Protein AF-A0A2U1QWY9-F1 (afdb_monomer_lite)

Structure (mmCIF, N/CA/C/O backbone):
data_AF-A0A2U1QWY9-F1
#
_entry.id   AF-A0A2U1QWY9-F1
#
loop_
_atom_site.group_PDB
_atom_site.id
_atom_site.type_symbol
_atom_site.label_atom_id
_atom_site.label_alt_id
_atom_site.label_comp_id
_atom_site.label_asym_id
_atom_site.label_entity_id
_atom_site.label_seq_id
_atom_site.pdbx_PDB_ins_code
_atom_site.Cartn_x
_atom_site.Cartn_y
_atom_site.Cartn_z
_atom_site.occupancy
_atom_site.B_iso_or_equiv
_atom_site.auth_seq_id
_atom_site.auth_comp_id
_atom_site.auth_asym_id
_atom_site.auth_atom_id
_atom_site.pdbx_PDB_model_num
ATOM 1 N N . MET A 1 1 ? -6.089 6.449 23.077 1.00 48.19 1 MET A N 1
ATOM 2 C CA . MET A 1 1 ? -4.787 6.289 22.400 1.00 48.19 1 MET A CA 1
ATOM 3 C C . MET A 1 1 ? -4.981 5.197 21.373 1.00 48.19 1 MET A C 1
ATOM 5 O O . MET A 1 1 ? -5.362 4.101 21.775 1.00 48.19 1 MET A O 1
ATOM 9 N N . SER A 1 2 ? -4.809 5.517 20.089 1.00 56.38 2 SER A N 1
ATOM 10 C CA . SER A 1 2 ? -4.763 4.513 19.023 1.00 56.38 2 SER A CA 1
ATOM 11 C C . SER A 1 2 ? -3.759 3.417 19.401 1.00 56.38 2 SER A C 1
ATOM 13 O O . SER A 1 2 ? -2.686 3.720 19.925 1.00 56.38 2 SER A O 1
ATOM 15 N N . LYS A 1 3 ? -4.112 2.145 19.176 1.00 65.69 3 LYS A N 1
ATOM 16 C CA . LYS A 1 3 ? -3.165 1.025 19.323 1.00 65.69 3 LYS A CA 1
ATOM 17 C C . LYS A 1 3 ? -2.131 0.982 18.200 1.00 65.69 3 LYS A C 1
ATOM 19 O O . LYS A 1 3 ? -1.123 0.298 18.341 1.00 65.69 3 LYS A O 1
ATOM 24 N N . HIS A 1 4 ? -2.391 1.703 17.115 1.00 73.56 4 HIS A N 1
ATOM 25 C CA . HIS A 1 4 ? -1.519 1.798 15.9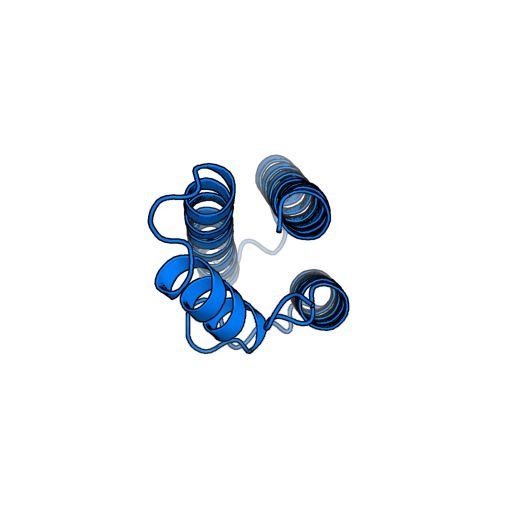59 1.00 73.56 4 HIS A CA 1
ATOM 26 C C . HIS A 1 4 ? -0.733 3.099 15.985 1.00 73.56 4 HIS A C 1
ATOM 28 O O . HIS A 1 4 ? -1.285 4.173 16.245 1.00 73.56 4 HIS A O 1
ATOM 34 N N . ASP A 1 5 ? 0.547 2.986 15.657 1.00 82.94 5 ASP A N 1
ATOM 35 C CA . ASP A 1 5 ? 1.402 4.126 15.386 1.00 82.94 5 ASP A CA 1
ATOM 36 C C . ASP A 1 5 ? 1.271 4.506 13.903 1.00 82.94 5 ASP A C 1
ATOM 38 O O . ASP A 1 5 ? 1.946 3.965 13.021 1.00 82.94 5 ASP A O 1
ATOM 42 N N . PHE A 1 6 ? 0.357 5.438 13.629 1.00 87.12 6 PHE A N 1
ATOM 43 C CA . PHE A 1 6 ? 0.137 5.964 12.283 1.00 87.12 6 PHE A CA 1
ATOM 44 C C . PHE A 1 6 ? 1.363 6.710 11.737 1.00 87.12 6 PHE A C 1
ATOM 46 O O . PHE A 1 6 ? 1.540 6.755 10.517 1.00 87.12 6 PHE A O 1
ATOM 53 N N . GLU A 1 7 ? 2.249 7.234 12.593 1.00 86.56 7 GLU A N 1
ATOM 54 C CA . GLU A 1 7 ? 3.527 7.811 12.156 1.00 86.56 7 GLU A CA 1
ATOM 55 C C . GLU A 1 7 ? 4.516 6.742 11.698 1.00 86.56 7 GLU A C 1
ATOM 57 O O . GLU A 1 7 ? 5.162 6.891 10.653 1.00 86.56 7 GLU A O 1
ATOM 62 N N . SER A 1 8 ? 4.567 5.609 12.397 1.00 88.50 8 SER A N 1
ATOM 63 C CA . SER A 1 8 ? 5.307 4.441 11.918 1.00 88.50 8 SER A CA 1
ATOM 64 C C . SER A 1 8 ? 4.762 3.948 10.574 1.00 88.50 8 SER A C 1
ATOM 66 O O . SER A 1 8 ? 5.541 3.731 9.646 1.00 88.50 8 SER A O 1
ATOM 68 N N . ALA A 1 9 ? 3.437 3.854 10.408 1.00 90.06 9 ALA A N 1
ATOM 69 C CA . ALA A 1 9 ? 2.827 3.445 9.139 1.00 90.06 9 ALA A CA 1
ATOM 70 C C . ALA A 1 9 ? 3.170 4.407 7.981 1.00 90.06 9 ALA A C 1
ATOM 72 O O . ALA A 1 9 ? 3.518 3.958 6.886 1.00 90.06 9 ALA A O 1
ATOM 73 N N . LYS A 1 10 ? 3.143 5.726 8.225 1.00 92.25 10 LYS A N 1
ATOM 74 C CA . LYS A 1 10 ? 3.577 6.752 7.257 1.00 92.25 10 LYS A CA 1
ATOM 75 C C . LYS A 1 10 ? 5.062 6.603 6.896 1.00 92.25 10 LYS A C 1
ATOM 77 O O . LYS A 1 10 ? 5.415 6.653 5.720 1.00 92.25 10 LYS A O 1
ATOM 82 N N . THR A 1 11 ? 5.920 6.334 7.877 1.00 92.31 11 THR A N 1
ATOM 83 C CA . THR A 1 11 ? 7.364 6.123 7.664 1.00 92.31 11 THR A CA 1
ATOM 84 C C . THR A 1 11 ? 7.652 4.853 6.854 1.00 92.31 11 THR A C 1
ATOM 86 O O . THR A 1 11 ? 8.511 4.852 5.965 1.00 92.31 11 THR A O 1
ATOM 89 N N . MET A 1 12 ? 6.914 3.771 7.117 1.00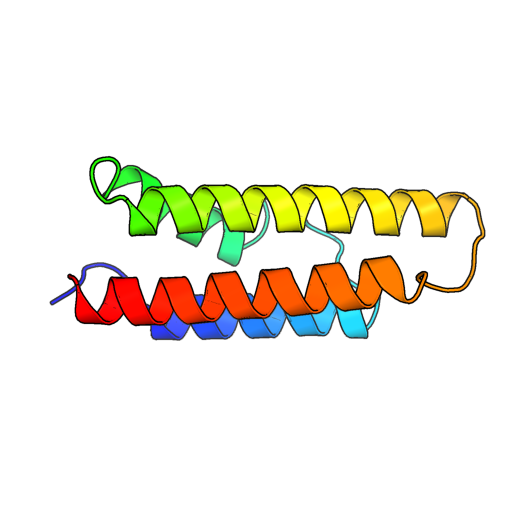 92.56 12 MET A N 1
ATOM 90 C CA . MET A 1 12 ? 6.995 2.526 6.348 1.00 92.56 12 MET A CA 1
ATOM 91 C C . MET A 1 12 ? 6.527 2.731 4.901 1.00 92.56 12 MET A C 1
ATOM 93 O O . MET A 1 12 ? 7.161 2.217 3.979 1.00 92.56 12 MET A O 1
ATOM 97 N N . LEU A 1 13 ? 5.465 3.516 4.687 1.00 93.00 13 LEU A N 1
ATOM 98 C CA . LEU A 1 13 ? 4.992 3.889 3.353 1.00 93.00 13 LEU A CA 1
ATOM 99 C C . LEU A 1 13 ? 6.044 4.694 2.579 1.00 93.00 13 LEU A C 1
ATOM 101 O O . LEU A 1 13 ? 6.328 4.375 1.427 1.00 93.00 13 LEU A O 1
ATOM 105 N N . ASP A 1 14 ? 6.653 5.701 3.212 1.00 91.75 14 ASP A N 1
ATOM 106 C CA . ASP A 1 14 ? 7.698 6.521 2.588 1.00 91.75 14 ASP A CA 1
ATOM 107 C C . ASP A 1 14 ? 8.951 5.677 2.262 1.00 91.75 14 ASP A C 1
ATOM 109 O O . ASP A 1 14 ? 9.588 5.866 1.224 1.00 91.75 14 ASP A O 1
ATOM 113 N N . SER A 1 15 ? 9.292 4.703 3.114 1.00 90.81 15 SER A N 1
ATOM 114 C CA . SER A 1 15 ? 10.380 3.744 2.860 1.00 90.81 15 SER A CA 1
ATOM 115 C C . SER A 1 15 ? 10.068 2.822 1.682 1.00 90.81 15 SER A C 1
ATOM 117 O O . SER A 1 15 ? 10.924 2.591 0.827 1.00 90.81 15 SER A O 1
ATOM 119 N N . LEU A 1 16 ? 8.825 2.342 1.600 1.00 89.62 16 LEU A N 1
ATOM 120 C CA . LEU A 1 16 ? 8.352 1.547 0.475 1.00 89.62 16 LEU A CA 1
ATOM 121 C C . LEU A 1 16 ? 8.413 2.360 -0.823 1.00 89.62 16 LEU A C 1
ATOM 123 O O . LEU A 1 16 ? 8.955 1.861 -1.804 1.00 89.62 16 LEU A O 1
ATOM 127 N N . LYS A 1 17 ? 7.965 3.621 -0.822 1.00 90.44 17 LYS A N 1
ATOM 128 C CA . LYS A 1 17 ? 8.061 4.515 -1.986 1.00 90.44 17 LYS A CA 1
ATOM 129 C C . LYS A 1 17 ? 9.496 4.658 -2.487 1.00 90.44 17 LYS A C 1
ATOM 131 O O . LYS A 1 17 ? 9.761 4.390 -3.653 1.00 90.44 17 LYS A O 1
ATOM 136 N N . LYS A 1 18 ? 10.440 4.961 -1.591 1.00 88.44 18 LYS A N 1
ATOM 137 C CA . LYS A 1 18 ? 11.864 5.075 -1.950 1.00 88.44 18 LYS A CA 1
ATOM 138 C C . LYS A 1 18 ? 12.404 3.816 -2.623 1.00 88.44 18 LYS A C 1
ATOM 140 O O . LYS A 1 18 ? 13.235 3.930 -3.513 1.00 88.44 18 LYS A O 1
ATOM 145 N N . SER A 1 19 ? 11.932 2.633 -2.221 1.00 86.50 19 SER A N 1
ATOM 146 C CA . SER A 1 19 ? 12.352 1.376 -2.850 1.00 86.50 19 SER A CA 1
ATOM 147 C C . SER A 1 19 ? 11.869 1.228 -4.299 1.00 86.50 19 SER A C 1
ATOM 149 O O . SER A 1 19 ? 12.562 0.593 -5.096 1.00 86.50 19 SER A O 1
ATOM 151 N N . PHE A 1 20 ? 10.732 1.838 -4.665 1.00 84.06 20 PHE A N 1
ATOM 152 C CA . PHE A 1 20 ? 10.300 1.957 -6.062 1.00 84.06 20 PHE A CA 1
ATOM 153 C C . PHE A 1 20 ? 11.216 2.897 -6.839 1.00 84.06 20 PHE A C 1
ATOM 155 O O . PHE A 1 20 ? 11.740 2.486 -7.873 1.00 84.06 20 PHE A O 1
ATOM 162 N N . ASP A 1 21 ? 11.492 4.085 -6.293 1.00 81.75 21 ASP A N 1
ATOM 163 C CA . ASP A 1 21 ? 12.359 5.092 -6.920 1.00 81.75 21 ASP A CA 1
ATOM 164 C C . ASP A 1 21 ? 13.778 4.547 -7.179 1.00 81.75 21 ASP A C 1
ATOM 166 O O . ASP A 1 21 ? 14.374 4.781 -8.230 1.00 81.75 21 ASP A O 1
ATOM 170 N N . SER A 1 22 ? 14.324 3.767 -6.238 1.00 81.12 22 SER A N 1
ATOM 171 C CA . SER A 1 22 ? 15.642 3.130 -6.362 1.00 81.12 22 SER A CA 1
ATOM 172 C C . SER A 1 22 ? 15.624 1.788 -7.093 1.00 81.12 22 SER A C 1
ATOM 174 O O . SER A 1 22 ? 16.657 1.121 -7.161 1.00 81.12 22 SER A O 1
ATOM 176 N N . ASN A 1 23 ? 14.477 1.365 -7.635 1.00 74.44 23 ASN A N 1
ATOM 177 C CA . ASN A 1 23 ? 14.303 0.076 -8.304 1.00 74.44 23 ASN A CA 1
ATOM 178 C C . ASN A 1 23 ? 14.698 -1.152 -7.455 1.00 74.44 23 ASN A C 1
ATOM 180 O O . ASN A 1 23 ? 14.996 -2.205 -8.017 1.00 74.44 23 ASN A O 1
ATOM 184 N N . SER A 1 24 ? 14.668 -1.042 -6.125 1.00 76.06 24 SER A N 1
ATOM 185 C CA . SER A 1 24 ? 15.173 -2.044 -5.173 1.00 76.06 24 SER A CA 1
ATOM 186 C C . SER A 1 24 ? 14.075 -2.693 -4.320 1.00 76.06 24 SER A C 1
ATOM 188 O O . SER A 1 24 ? 14.337 -3.182 -3.221 1.00 76.06 24 SER A O 1
ATOM 190 N N . TYR A 1 25 ? 12.825 -2.654 -4.774 1.00 74.44 25 TYR A N 1
ATOM 191 C CA . TYR A 1 25 ? 11.696 -3.266 -4.079 1.00 74.44 25 TYR A CA 1
ATOM 192 C C . TYR A 1 25 ? 11.689 -4.790 -4.317 1.00 74.44 25 TYR A C 1
ATOM 194 O O . TYR A 1 25 ? 11.178 -5.303 -5.309 1.00 74.44 25 TYR A O 1
ATOM 202 N N . GLU A 1 26 ? 12.312 -5.538 -3.407 1.00 66.38 26 GLU A N 1
ATOM 203 C CA . GLU A 1 26 ? 12.395 -7.007 -3.501 1.00 66.38 26 GLU A CA 1
ATOM 204 C C . GLU A 1 26 ? 11.164 -7.718 -2.925 1.00 66.38 26 GLU A C 1
ATOM 206 O O . GLU A 1 26 ? 10.876 -8.857 -3.283 1.00 66.38 26 GLU A O 1
ATOM 211 N N . LYS A 1 27 ? 10.430 -7.050 -2.028 1.00 72.31 27 LYS A N 1
ATOM 212 C CA . LYS A 1 27 ? 9.245 -7.585 -1.347 1.00 72.31 27 LYS A CA 1
ATOM 213 C C . LYS A 1 27 ? 8.052 -6.679 -1.599 1.00 72.31 27 LYS A C 1
ATOM 215 O O . LYS A 1 27 ? 8.168 -5.459 -1.494 1.00 72.31 27 LYS A O 1
ATOM 220 N N . ILE A 1 28 ? 6.900 -7.280 -1.882 1.00 74.94 28 ILE A N 1
ATOM 221 C CA . ILE A 1 28 ? 5.625 -6.596 -2.123 1.00 74.94 28 ILE A CA 1
ATOM 222 C C . ILE A 1 28 ? 4.524 -7.345 -1.355 1.00 74.94 28 ILE A C 1
ATOM 224 O O . ILE A 1 28 ? 4.599 -8.553 -1.144 1.00 74.94 28 ILE A O 1
ATOM 228 N N . GLY A 1 29 ? 3.487 -6.630 -0.920 1.00 76.50 29 GLY A N 1
ATOM 229 C CA . GLY A 1 29 ? 2.330 -7.218 -0.249 1.00 76.50 29 GLY A CA 1
ATOM 230 C C . GLY A 1 29 ? 2.578 -7.552 1.215 1.00 76.50 29 GLY A C 1
ATOM 231 O O . GLY A 1 29 ? 3.336 -6.871 1.897 1.00 76.50 29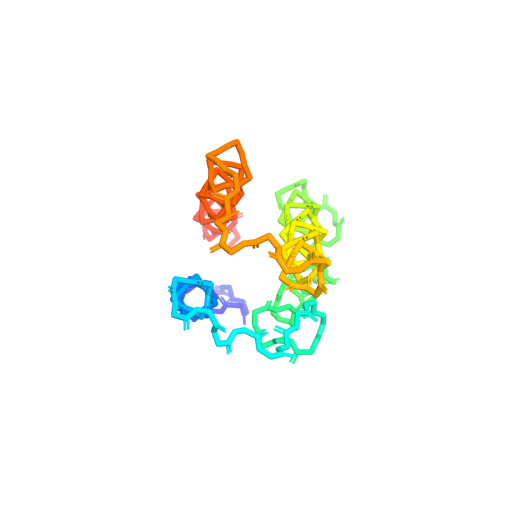 GLY A O 1
ATOM 232 N N . SER A 1 30 ? 1.938 -8.603 1.734 1.00 75.56 30 SER A N 1
ATOM 233 C CA . SER A 1 30 ? 1.986 -8.942 3.170 1.00 75.56 30 SER A CA 1
ATOM 234 C C . SER A 1 30 ? 3.388 -9.260 3.709 1.00 75.56 30 SER A C 1
ATOM 236 O O . SER A 1 30 ? 3.572 -9.413 4.915 1.00 75.56 30 SER A O 1
ATOM 238 N N . GLU A 1 31 ? 4.382 -9.389 2.832 1.00 79.12 31 GLU A N 1
ATOM 239 C CA . GLU A 1 31 ? 5.778 -9.584 3.208 1.00 79.12 31 GLU A CA 1
ATOM 240 C C . GLU A 1 31 ? 6.484 -8.283 3.608 1.00 79.12 31 GLU A C 1
ATOM 242 O O . GLU A 1 31 ? 7.476 -8.342 4.342 1.00 79.12 31 GLU A O 1
ATOM 247 N N . THR A 1 32 ? 5.980 -7.117 3.181 1.00 86.38 32 THR A N 1
ATOM 248 C CA . THR A 1 32 ? 6.535 -5.823 3.594 1.00 86.38 32 THR A CA 1
ATOM 249 C C . THR A 1 32 ? 6.045 -5.441 4.986 1.00 86.38 32 THR A C 1
ATOM 251 O O . THR A 1 32 ? 4.954 -5.825 5.410 1.00 86.38 32 THR A O 1
ATOM 254 N N . GLU A 1 33 ? 6.851 -4.671 5.719 1.00 89.31 33 GLU A N 1
ATOM 255 C CA . GLU A 1 33 ? 6.456 -4.147 7.035 1.00 89.31 33 GLU A CA 1
ATOM 256 C C . GLU A 1 33 ? 5.174 -3.321 6.928 1.00 89.31 33 GLU A C 1
ATOM 258 O O . GLU A 1 33 ? 4.228 -3.546 7.681 1.00 89.31 33 GLU A O 1
ATOM 263 N N . PHE A 1 34 ? 5.094 -2.476 5.897 1.00 91.62 34 PHE A N 1
ATOM 264 C CA . PHE A 1 34 ? 3.890 -1.711 5.606 1.00 91.62 34 PHE A CA 1
ATOM 265 C C . PHE A 1 34 ? 2.673 -2.609 5.334 1.00 91.62 34 PHE A C 1
ATOM 267 O O . PHE A 1 34 ? 1.584 -2.343 5.833 1.00 91.62 34 PHE A O 1
ATOM 274 N N . GLY A 1 35 ? 2.839 -3.706 4.590 1.00 91.50 35 GLY A N 1
ATOM 275 C CA . GLY A 1 35 ? 1.740 -4.624 4.293 1.00 91.50 35 GLY A CA 1
ATOM 276 C C . GLY A 1 35 ? 1.213 -5.369 5.511 1.00 91.50 35 GLY A C 1
ATOM 277 O O . GLY A 1 35 ? 0.004 -5.584 5.623 1.00 91.50 35 GLY A O 1
ATOM 278 N N . LYS A 1 36 ? 2.094 -5.719 6.453 1.00 91.88 36 LYS A N 1
ATOM 279 C CA . LYS A 1 36 ? 1.691 -6.283 7.749 1.00 91.88 36 LYS A CA 1
ATOM 280 C C . LYS A 1 36 ? 0.904 -5.270 8.571 1.00 91.88 36 LYS A C 1
ATOM 282 O O . LYS A 1 36 ? -0.117 -5.636 9.148 1.00 91.88 36 LYS A O 1
ATOM 287 N N . GLU A 1 37 ? 1.339 -4.013 8.577 1.00 92.50 37 GLU A N 1
ATOM 288 C CA . GLU A 1 37 ? 0.651 -2.942 9.297 1.00 92.50 37 GLU A CA 1
ATOM 289 C C . GLU A 1 37 ? -0.739 -2.666 8.710 1.00 92.50 37 GLU A C 1
ATOM 291 O O . GLU A 1 37 ? -1.726 -2.650 9.442 1.00 92.50 37 GLU A O 1
ATOM 296 N N . VAL A 1 38 ? -0.860 -2.571 7.381 1.00 92.94 38 VAL A N 1
ATOM 297 C CA . VAL A 1 38 ? -2.161 -2.425 6.703 1.00 92.94 38 VAL A CA 1
ATOM 298 C C . VAL A 1 38 ? -3.099 -3.585 7.045 1.00 92.94 38 VAL A C 1
ATOM 300 O O . VAL A 1 38 ? -4.268 -3.357 7.361 1.00 92.94 38 VAL A O 1
ATOM 303 N N . ALA A 1 39 ? -2.600 -4.826 7.028 1.00 92.50 39 ALA A N 1
ATOM 304 C CA . ALA A 1 39 ? -3.395 -5.993 7.402 1.00 92.50 39 ALA A CA 1
ATOM 305 C C . ALA A 1 39 ? -3.834 -5.945 8.876 1.00 92.50 39 ALA A C 1
ATOM 307 O O . ALA A 1 39 ? -4.975 -6.299 9.186 1.00 92.50 39 ALA A O 1
ATOM 308 N N . SER A 1 40 ? -2.956 -5.476 9.766 1.00 92.69 40 SER A N 1
ATOM 309 C CA . SER A 1 40 ? -3.239 -5.278 11.189 1.00 92.69 40 SER A CA 1
ATOM 310 C C . SER A 1 40 ? -4.358 -4.251 11.394 1.00 92.69 40 SER A C 1
ATOM 312 O O . SER A 1 40 ? -5.403 -4.600 11.950 1.00 92.69 40 SER A O 1
ATOM 314 N N . ILE A 1 41 ? -4.212 -3.044 10.830 1.00 91.75 41 ILE A N 1
ATOM 315 C CA . ILE A 1 41 ? -5.213 -1.961 10.874 1.00 91.75 41 ILE A CA 1
ATOM 316 C C . ILE A 1 41 ? -6.555 -2.449 10.321 1.00 91.75 41 ILE A C 1
ATOM 318 O O . ILE A 1 41 ? -7.604 -2.269 10.943 1.00 91.75 41 ILE A O 1
ATOM 322 N N . PHE A 1 42 ? -6.544 -3.112 9.163 1.00 93.12 42 PHE A N 1
ATOM 323 C CA . PHE A 1 42 ? -7.762 -3.658 8.574 1.00 93.12 42 PHE A CA 1
ATOM 324 C C . PHE A 1 42 ? -8.419 -4.701 9.483 1.00 93.12 42 PHE A C 1
ATOM 326 O O . PHE A 1 42 ? -9.643 -4.726 9.601 1.00 93.12 42 PHE A O 1
ATOM 333 N N . SER A 1 43 ? -7.628 -5.558 10.134 1.00 92.75 43 SER A N 1
ATOM 334 C CA . SER A 1 43 ? -8.144 -6.604 11.016 1.00 92.75 43 SER A CA 1
ATOM 335 C C . SER A 1 43 ? -8.808 -6.056 12.282 1.00 92.75 43 SER A C 1
ATOM 337 O O . SER A 1 43 ? -9.838 -6.601 12.687 1.00 92.75 43 SER A O 1
ATOM 339 N N . GLU A 1 44 ? -8.267 -4.976 12.856 1.00 91.31 44 GLU A N 1
ATOM 340 C CA . GLU A 1 44 ? -8.795 -4.317 14.055 1.00 91.31 44 GLU A CA 1
ATOM 341 C C . GLU A 1 44 ? -10.013 -3.441 13.724 1.00 91.31 44 GLU A C 1
ATOM 343 O O . GLU A 1 44 ? -11.011 -3.460 14.447 1.00 91.31 44 GLU A O 1
ATOM 348 N N . TYR A 1 45 ? -10.002 -2.765 12.571 1.00 90.62 45 TYR A N 1
ATOM 349 C CA . TYR A 1 45 ? -11.048 -1.824 12.165 1.00 90.62 45 TYR A CA 1
ATOM 350 C C . TYR A 1 45 ? -11.864 -2.297 10.954 1.00 90.62 45 TYR A C 1
ATOM 352 O O . TYR A 1 45 ? -12.271 -1.488 10.123 1.00 90.62 45 TYR A O 1
ATOM 360 N N . LYS A 1 46 ? -12.187 -3.597 10.857 1.00 88.38 46 LYS A N 1
ATOM 361 C CA . LYS A 1 46 ? -12.929 -4.188 9.712 1.00 88.38 46 LYS A CA 1
ATOM 362 C C . LYS A 1 46 ? -14.241 -3.482 9.356 1.00 88.38 46 LYS A C 1
ATOM 364 O O . LYS A 1 46 ? -14.700 -3.579 8.218 1.00 88.38 46 LYS A O 1
ATOM 369 N N . GLY A 1 47 ? -14.888 -2.831 10.323 1.00 90.88 47 GLY A N 1
ATOM 370 C CA . GLY A 1 47 ? -16.119 -2.063 10.116 1.00 90.88 47 GLY A CA 1
ATOM 371 C C . GLY A 1 47 ? -15.896 -0.653 9.559 1.00 90.88 47 GLY A C 1
ATOM 372 O O . GLY A 1 47 ? -16.816 -0.093 8.968 1.00 90.88 47 GLY A O 1
ATOM 373 N N . ASN A 1 48 ? -14.692 -0.095 9.709 1.00 92.00 48 ASN A N 1
ATOM 374 C CA . ASN A 1 48 ? -14.368 1.274 9.329 1.00 92.00 48 ASN A CA 1
ATOM 375 C C . ASN A 1 48 ? -14.165 1.375 7.796 1.00 92.00 48 ASN A C 1
ATOM 377 O O . ASN A 1 48 ? -13.371 0.619 7.223 1.00 92.00 48 ASN A O 1
ATOM 381 N N . PRO A 1 49 ? -14.874 2.287 7.101 1.00 94.25 49 PRO A N 1
ATOM 382 C CA . PRO A 1 49 ? -14.748 2.451 5.653 1.00 94.25 49 PRO A CA 1
ATOM 383 C C . PRO A 1 49 ? -13.350 2.915 5.218 1.00 94.25 49 PRO A C 1
ATOM 385 O O . PRO A 1 49 ? -12.878 2.487 4.167 1.00 94.25 49 PRO A O 1
ATOM 388 N N . ASN A 1 50 ? -12.657 3.711 6.033 1.00 94.44 50 ASN A N 1
ATOM 389 C CA . ASN A 1 50 ? -11.296 4.172 5.763 1.00 94.44 50 ASN A CA 1
ATOM 390 C C . ASN A 1 50 ? -10.278 3.036 5.923 1.00 94.44 50 ASN A C 1
ATOM 392 O O . ASN A 1 50 ? -9.364 2.928 5.112 1.00 94.44 50 ASN A O 1
ATOM 396 N N . ALA A 1 51 ? -10.484 2.109 6.865 1.00 93.81 51 ALA A N 1
ATOM 397 C CA . ALA A 1 51 ? -9.643 0.914 6.989 1.00 93.81 51 ALA A CA 1
ATOM 398 C C . ALA A 1 51 ? -9.824 -0.041 5.793 1.00 93.81 51 ALA A C 1
ATOM 400 O O . ALA A 1 51 ? -8.853 -0.592 5.277 1.00 93.81 51 ALA A O 1
ATOM 401 N N . LYS A 1 52 ? -11.060 -0.189 5.291 1.00 95.06 52 LYS A N 1
ATOM 402 C CA . LYS A 1 52 ? -11.334 -0.907 4.029 1.00 95.06 52 LYS A CA 1
ATOM 403 C C . LYS A 1 52 ? -10.686 -0.220 2.829 1.00 95.06 52 LYS A C 1
ATOM 405 O O . LYS A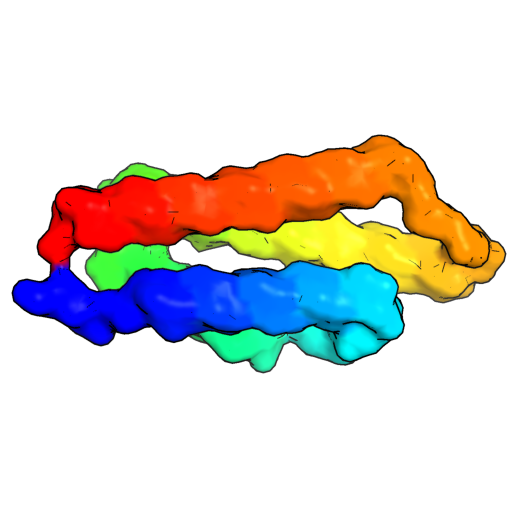 1 52 ? -10.132 -0.897 1.968 1.00 95.06 52 LYS A O 1
ATOM 410 N N . ASN A 1 53 ? -10.769 1.110 2.761 1.00 96.19 53 ASN A N 1
ATOM 411 C CA . ASN A 1 53 ? -10.141 1.874 1.689 1.00 96.19 53 ASN A CA 1
ATOM 412 C C . ASN A 1 53 ? -8.616 1.725 1.733 1.00 96.19 53 ASN A C 1
ATOM 414 O O . ASN A 1 53 ? -8.013 1.514 0.689 1.00 96.19 53 ASN A O 1
ATOM 418 N N . LEU A 1 54 ? -8.004 1.754 2.920 1.00 95.81 54 LEU A N 1
ATOM 419 C CA . LEU A 1 54 ? -6.568 1.544 3.093 1.00 95.81 54 LEU A CA 1
ATOM 420 C C . LEU A 1 54 ? -6.124 0.187 2.527 1.00 95.81 54 LEU A C 1
ATOM 422 O O . LEU A 1 54 ? -5.222 0.143 1.692 1.00 95.81 54 LEU A O 1
ATOM 426 N N . ASP A 1 55 ? -6.798 -0.900 2.914 1.00 95.19 55 ASP A N 1
ATOM 427 C CA . ASP A 1 55 ? -6.540 -2.247 2.380 1.00 95.19 55 ASP A CA 1
ATOM 428 C C . ASP A 1 55 ? -6.724 -2.307 0.853 1.00 95.19 55 ASP A C 1
ATOM 430 O O . ASP A 1 55 ? -5.900 -2.878 0.137 1.00 95.19 55 ASP A O 1
ATOM 434 N N . PHE A 1 56 ? -7.765 -1.658 0.327 1.00 95.75 56 PHE A N 1
ATOM 435 C CA . PHE A 1 56 ? -8.012 -1.594 -1.111 1.00 95.75 56 PHE A CA 1
ATOM 436 C C . PHE A 1 56 ? -6.917 -0.836 -1.877 1.00 95.75 56 PHE A C 1
ATOM 438 O O . PHE A 1 56 ? -6.419 -1.343 -2.884 1.00 95.75 56 PHE A O 1
ATOM 445 N N . GLN A 1 57 ? -6.513 0.352 -1.413 1.00 95.75 57 GLN A N 1
ATOM 446 C CA . GLN A 1 57 ? -5.430 1.109 -2.051 1.00 95.75 57 GLN A CA 1
ATOM 447 C C . GLN A 1 57 ? -4.102 0.351 -1.954 1.00 95.75 57 GLN A C 1
ATOM 449 O O . GLN A 1 57 ? -3.334 0.327 -2.912 1.00 95.75 57 GLN A O 1
ATOM 454 N N . TYR A 1 58 ? -3.848 -0.331 -0.837 1.00 94.94 58 TYR A N 1
ATOM 455 C CA . TYR A 1 58 ? -2.641 -1.133 -0.693 1.00 94.94 58 TYR A CA 1
ATOM 456 C C . TYR A 1 58 ? -2.616 -2.337 -1.646 1.00 94.94 58 TYR A C 1
ATOM 458 O O . TYR A 1 58 ? -1.593 -2.616 -2.265 1.00 94.94 58 TYR A O 1
ATOM 466 N N . LYS A 1 59 ? -3.752 -3.007 -1.868 1.00 94.19 59 LYS A N 1
ATOM 467 C CA . LYS A 1 59 ? -3.863 -4.057 -2.896 1.00 94.19 59 LYS A CA 1
ATOM 468 C C . LYS A 1 59 ? -3.596 -3.537 -4.306 1.00 94.19 59 LYS A C 1
ATOM 470 O O . LYS A 1 59 ? -2.975 -4.246 -5.092 1.00 94.19 59 LYS A O 1
ATOM 475 N N . LYS A 1 60 ? -4.006 -2.304 -4.618 1.00 94.69 60 LYS A N 1
ATOM 476 C CA . LYS A 1 60 ? -3.634 -1.658 -5.886 1.00 94.69 60 LYS A CA 1
ATOM 477 C C . LYS A 1 60 ? -2.135 -1.415 -5.993 1.00 94.69 60 LYS A C 1
ATOM 479 O O . LYS A 1 60 ? -1.559 -1.702 -7.033 1.00 94.69 60 LYS A O 1
ATOM 484 N N . LEU A 1 61 ? -1.498 -0.957 -4.916 1.00 93.44 61 LEU A N 1
ATOM 485 C CA . LEU A 1 61 ? -0.045 -0.783 -4.887 1.00 93.44 61 LEU A CA 1
ATOM 486 C C . LEU A 1 61 ? 0.683 -2.099 -5.204 1.00 93.44 61 LEU A C 1
ATOM 488 O O . LEU A 1 61 ? 1.641 -2.098 -5.967 1.00 93.44 61 LEU A O 1
ATOM 492 N N . ILE A 1 62 ? 0.198 -3.225 -4.667 1.00 91.50 62 ILE A N 1
ATOM 493 C CA . ILE A 1 62 ? 0.731 -4.563 -4.973 1.00 91.50 62 ILE A CA 1
ATOM 494 C C . ILE A 1 62 ? 0.599 -4.895 -6.464 1.00 91.50 62 ILE A C 1
ATOM 496 O O . ILE A 1 62 ? 1.541 -5.414 -7.055 1.00 91.50 62 ILE A O 1
ATOM 500 N N . GLN A 1 63 ? -0.558 -4.609 -7.068 1.00 91.06 63 GLN A N 1
ATOM 501 C CA . GLN A 1 63 ? -0.794 -4.861 -8.494 1.00 91.06 63 GLN A CA 1
ATOM 502 C C . GLN A 1 63 ? 0.165 -4.052 -9.367 1.00 91.06 63 GLN A C 1
ATOM 504 O O . GLN A 1 63 ? 0.887 -4.644 -10.161 1.00 91.06 63 GLN A O 1
ATOM 509 N N . ILE A 1 64 ? 0.254 -2.742 -9.127 1.00 90.38 64 ILE A N 1
ATOM 510 C CA . ILE A 1 64 ? 1.183 -1.851 -9.833 1.00 90.38 64 ILE A CA 1
ATOM 511 C C . ILE A 1 64 ? 2.614 -2.368 -9.695 1.00 90.38 64 ILE A C 1
ATOM 513 O O . ILE A 1 64 ? 3.341 -2.471 -10.673 1.00 90.38 64 ILE A O 1
ATOM 517 N N . ALA A 1 65 ? 3.024 -2.758 -8.491 1.00 87.75 65 ALA A N 1
ATOM 518 C CA . ALA A 1 65 ? 4.370 -3.255 -8.258 1.00 87.75 65 ALA A CA 1
ATOM 519 C C . ALA A 1 65 ? 4.689 -4.532 -9.051 1.00 87.75 65 ALA A C 1
ATOM 521 O O . ALA A 1 65 ? 5.790 -4.657 -9.589 1.00 87.75 65 ALA A O 1
ATOM 522 N N . ASN A 1 66 ? 3.726 -5.448 -9.169 1.00 87.69 66 ASN A N 1
ATOM 523 C CA . ASN A 1 66 ? 3.861 -6.635 -10.012 1.00 87.69 66 ASN A CA 1
ATOM 524 C C . ASN A 1 66 ? 3.927 -6.263 -11.499 1.00 87.69 66 ASN A C 1
ATOM 526 O O . ASN A 1 66 ? 4.761 -6.809 -12.220 1.00 87.69 66 ASN A O 1
ATOM 530 N N . ASP A 1 67 ? 3.108 -5.312 -11.954 1.00 87.62 67 ASP A N 1
ATOM 531 C CA . ASP A 1 67 ? 3.134 -4.829 -13.339 1.00 87.62 67 ASP A CA 1
ATOM 532 C C . ASP A 1 67 ? 4.504 -4.225 -13.684 1.00 87.62 67 ASP A C 1
ATOM 534 O O . ASP A 1 67 ? 5.087 -4.560 -14.716 1.00 87.62 67 ASP A O 1
ATOM 538 N N . ILE A 1 68 ? 5.094 -3.430 -12.780 1.00 84.69 68 ILE A N 1
ATOM 539 C CA . ILE A 1 68 ? 6.451 -2.890 -12.957 1.00 84.69 68 ILE A CA 1
ATOM 540 C C . ILE A 1 68 ? 7.492 -4.020 -13.021 1.00 84.69 68 ILE A C 1
ATOM 542 O O . ILE A 1 68 ? 8.394 -3.970 -13.860 1.00 84.69 68 ILE A O 1
ATOM 546 N N . GLN A 1 69 ? 7.393 -5.054 -12.177 1.00 82.19 69 GLN A N 1
ATOM 547 C CA . GLN A 1 69 ? 8.302 -6.208 -12.261 1.00 82.19 69 GLN A CA 1
ATOM 548 C C . GLN A 1 69 ? 8.168 -6.943 -13.595 1.00 82.19 69 GLN A C 1
ATOM 550 O O . GLN A 1 69 ? 9.179 -7.306 -14.197 1.00 82.19 69 GLN A O 1
ATOM 555 N N . HIS A 1 70 ? 6.944 -7.137 -14.083 1.00 83.75 70 HIS A N 1
ATOM 556 C CA . HIS A 1 70 ? 6.702 -7.776 -15.371 1.00 83.75 70 HIS A CA 1
ATOM 557 C C . HIS A 1 70 ? 7.269 -6.962 -16.538 1.00 83.75 70 HIS A C 1
ATOM 559 O O . HIS A 1 70 ? 7.909 -7.543 -17.415 1.00 83.75 70 HIS A O 1
ATOM 565 N N . LEU A 1 71 ? 7.116 -5.635 -16.522 1.00 82.19 71 LEU A N 1
ATOM 566 C CA . LEU A 1 71 ? 7.705 -4.746 -17.529 1.00 82.19 71 LEU A CA 1
ATOM 567 C C . LEU A 1 71 ? 9.2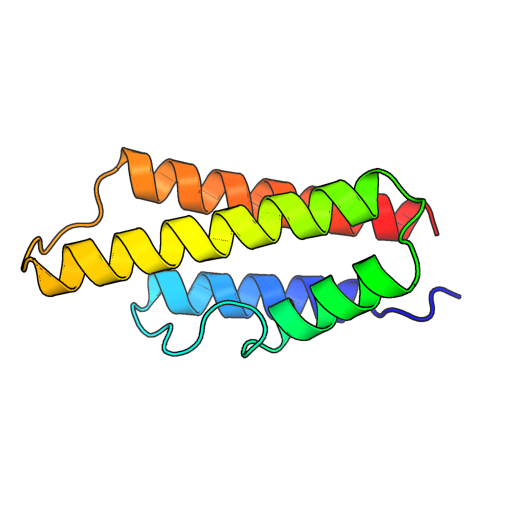39 -4.803 -17.518 1.00 82.19 71 LEU A C 1
ATOM 569 O O . LEU A 1 71 ? 9.859 -4.950 -18.572 1.00 82.19 71 LEU A O 1
ATOM 573 N N . LYS A 1 72 ? 9.857 -4.810 -16.329 1.00 76.19 72 LYS A N 1
ATOM 574 C CA . LYS A 1 72 ? 11.312 -4.990 -16.187 1.00 76.19 72 LYS A CA 1
ATOM 575 C C . LYS A 1 72 ? 11.795 -6.319 -16.768 1.00 76.19 72 LYS A C 1
ATOM 577 O O . LYS A 1 72 ? 12.812 -6.354 -17.455 1.00 76.19 72 LYS A O 1
ATOM 582 N N . LEU A 1 73 ? 11.073 -7.414 -16.515 1.00 73.00 73 LEU A N 1
ATOM 583 C CA . LEU A 1 73 ? 11.396 -8.736 -17.070 1.00 73.00 73 LEU A CA 1
ATOM 584 C C . LEU A 1 73 ? 11.222 -8.794 -18.594 1.00 73.00 73 LEU A C 1
ATOM 586 O O . LEU A 1 73 ? 11.942 -9.535 -19.261 1.00 73.00 73 LEU A O 1
ATOM 590 N N . ALA A 1 74 ? 10.300 -8.003 -19.147 1.00 73.00 74 ALA A N 1
ATOM 591 C CA . ALA A 1 74 ? 10.098 -7.859 -20.586 1.00 73.00 74 ALA A CA 1
ATOM 592 C C . ALA A 1 74 ? 11.178 -6.999 -21.276 1.00 73.00 74 ALA A C 1
ATOM 594 O O . ALA A 1 74 ? 11.115 -6.807 -22.490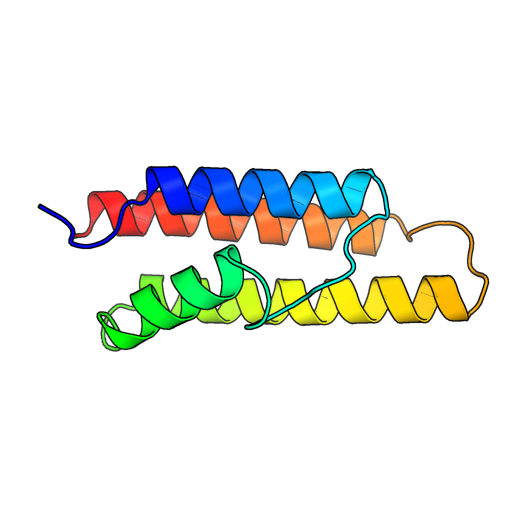 1.00 73.00 74 ALA A O 1
ATOM 595 N N . ASN A 1 75 ? 12.190 -6.535 -20.527 1.00 65.81 75 ASN A N 1
ATOM 596 C CA . ASN A 1 75 ? 13.287 -5.689 -20.999 1.00 65.81 75 ASN A CA 1
ATOM 597 C C . ASN A 1 75 ? 12.818 -4.317 -21.523 1.00 65.81 75 ASN A C 1
ATOM 599 O O . ASN A 1 75 ? 13.511 -3.689 -22.328 1.00 65.81 75 ASN A O 1
ATOM 603 N N . ASP A 1 76 ? 11.653 -3.856 -21.057 1.00 63.47 76 ASP A N 1
ATOM 604 C CA . ASP A 1 76 ? 11.198 -2.486 -21.255 1.00 63.47 76 ASP A CA 1
ATOM 605 C C . ASP A 1 76 ? 11.880 -1.617 -20.192 1.00 63.47 76 ASP A C 1
ATOM 607 O O . ASP A 1 76 ? 11.592 -1.695 -18.995 1.00 63.47 76 ASP A O 1
ATOM 611 N N . ALA A 1 77 ? 12.912 -0.885 -20.611 1.00 59.19 77 ALA A N 1
ATOM 612 C CA . ALA A 1 77 ? 13.847 -0.219 -19.705 1.00 59.19 77 ALA A CA 1
ATOM 613 C C . ALA A 1 77 ? 13.263 1.037 -19.039 1.00 59.19 77 ALA A C 1
ATOM 615 O O . ALA A 1 77 ? 13.947 1.688 -18.248 1.00 59.19 77 ALA A O 1
ATOM 616 N N . THR A 1 78 ? 12.029 1.415 -19.372 1.00 70.56 78 THR A N 1
ATOM 617 C CA . THR A 1 78 ? 11.407 2.647 -18.894 1.00 70.56 78 THR A CA 1
ATOM 618 C C . THR A 1 78 ? 10.036 2.336 -18.320 1.00 70.56 78 THR A C 1
ATOM 620 O O . THR A 1 78 ? 9.204 1.702 -18.963 1.00 70.56 78 THR A O 1
ATOM 623 N N . LEU A 1 79 ? 9.812 2.779 -17.083 1.00 76.56 79 LEU A N 1
ATOM 624 C CA . LEU A 1 79 ? 8.484 2.775 -16.491 1.00 76.56 79 LEU A CA 1
ATOM 625 C C . LEU A 1 79 ? 7.593 3.703 -17.333 1.00 76.56 79 LEU A C 1
ATOM 627 O O . LEU A 1 79 ? 7.964 4.862 -17.500 1.00 76.56 79 LEU A O 1
ATOM 631 N N . PRO A 1 80 ? 6.461 3.240 -17.887 1.00 84.19 80 PRO A N 1
ATOM 632 C CA . PRO A 1 80 ? 5.576 4.124 -18.631 1.00 84.19 80 PRO A CA 1
ATOM 633 C C . PRO A 1 80 ? 5.048 5.256 -17.743 1.00 84.19 80 PRO A C 1
ATOM 635 O O . PRO A 1 80 ? 4.621 4.983 -16.621 1.00 84.19 80 PRO A O 1
ATOM 638 N N . ASP A 1 81 ? 4.987 6.484 -18.271 1.00 86.69 81 ASP A N 1
ATOM 639 C CA . ASP A 1 81 ? 4.528 7.676 -17.533 1.00 86.69 81 ASP A CA 1
ATOM 640 C C . ASP A 1 81 ? 3.193 7.439 -16.808 1.00 86.69 81 ASP A C 1
ATOM 642 O O . ASP A 1 81 ? 3.032 7.783 -15.641 1.00 86.69 81 ASP A O 1
ATOM 646 N N . TRP A 1 82 ? 2.243 6.767 -17.469 1.00 87.31 82 TRP A N 1
ATOM 647 C CA . TRP A 1 82 ? 0.930 6.469 -16.889 1.00 87.31 82 TRP A CA 1
ATOM 648 C C . TRP A 1 82 ? 1.009 5.575 -15.640 1.00 87.31 82 TRP A C 1
ATOM 650 O O . TRP A 1 82 ? 0.184 5.712 -14.738 1.00 87.31 82 TRP A O 1
ATOM 660 N N . LEU A 1 83 ? 1.989 4.667 -15.574 1.00 86.88 83 LEU A N 1
ATOM 661 C CA . LEU A 1 83 ? 2.177 3.748 -14.451 1.00 86.88 83 LEU A CA 1
ATOM 662 C C . LEU A 1 83 ? 2.922 4.433 -13.299 1.00 86.88 83 LEU A C 1
ATOM 664 O O . LEU A 1 83 ? 2.624 4.169 -12.136 1.00 86.88 83 LEU A O 1
ATOM 668 N N . GLU A 1 84 ? 3.844 5.347 -13.613 1.00 87.62 84 GLU A N 1
ATOM 669 C CA . GLU A 1 84 ? 4.477 6.230 -12.627 1.00 87.62 84 GLU A CA 1
ATOM 670 C C . GLU A 1 84 ? 3.448 7.170 -11.977 1.00 87.62 84 GLU A C 1
ATOM 672 O O . GLU A 1 84 ? 3.375 7.269 -10.749 1.00 87.62 84 GLU A O 1
ATOM 677 N N . GLU A 1 85 ? 2.584 7.793 -12.784 1.00 91.12 85 GLU A N 1
ATOM 678 C CA . GLU A 1 85 ? 1.484 8.632 -12.299 1.00 91.12 85 GLU A CA 1
ATOM 679 C C . GLU A 1 85 ? 0.505 7.843 -11.418 1.00 91.12 85 GLU A C 1
ATOM 681 O O . GLU A 1 85 ? 0.076 8.329 -10.364 1.00 91.12 85 GLU A O 1
ATOM 686 N N . GLU A 1 86 ? 0.153 6.616 -11.819 1.00 92.00 86 GLU A N 1
ATOM 687 C CA . GLU A 1 86 ? -0.731 5.763 -11.028 1.00 92.00 86 GLU A CA 1
ATOM 688 C C . GLU A 1 86 ? -0.086 5.362 -9.694 1.00 92.00 86 GLU A C 1
ATOM 690 O O . GLU A 1 86 ? -0.743 5.434 -8.647 1.00 92.00 86 GLU A O 1
ATOM 695 N N . LEU A 1 87 ? 1.203 5.008 -9.708 1.00 91.81 87 LEU A N 1
ATOM 696 C CA . LEU A 1 87 ? 1.975 4.686 -8.511 1.00 91.81 87 LEU A CA 1
ATOM 697 C C . LEU A 1 87 ? 1.965 5.856 -7.516 1.00 91.81 87 LEU A C 1
ATOM 699 O O . LEU A 1 87 ? 1.600 5.672 -6.349 1.00 91.81 87 LEU A O 1
ATOM 703 N N . GLU A 1 88 ? 2.289 7.068 -7.975 1.00 92.88 88 GLU A N 1
ATOM 704 C CA . GLU A 1 88 ? 2.293 8.275 -7.139 1.00 92.88 88 GLU A CA 1
ATOM 705 C C . GLU A 1 88 ? 0.898 8.573 -6.571 1.00 92.88 88 GLU A C 1
ATOM 707 O O . GLU A 1 88 ? 0.736 8.868 -5.379 1.00 92.88 88 GLU A O 1
ATOM 712 N N . ALA A 1 89 ? -0.139 8.444 -7.402 1.00 95.56 89 ALA A N 1
ATOM 713 C CA . ALA A 1 89 ? -1.516 8.665 -6.984 1.00 95.56 89 ALA A CA 1
ATOM 714 C C . ALA A 1 89 ? -1.958 7.671 -5.899 1.00 95.56 89 ALA A C 1
ATOM 716 O O . ALA A 1 89 ? -2.671 8.057 -4.965 1.00 95.56 89 ALA A O 1
ATOM 717 N N . VAL A 1 90 ? -1.548 6.402 -5.994 1.00 95.50 90 VAL A N 1
ATOM 718 C CA . VAL A 1 90 ? -1.843 5.384 -4.976 1.00 95.50 90 VAL A CA 1
ATOM 719 C C . VAL A 1 90 ? -1.093 5.673 -3.677 1.00 95.50 90 VAL A C 1
ATOM 721 O O . VAL A 1 90 ? -1.726 5.667 -2.619 1.00 95.50 90 VAL A O 1
ATOM 724 N N . PHE A 1 91 ? 0.199 6.014 -3.730 1.00 94.56 91 PHE A N 1
ATOM 725 C CA . PHE A 1 91 ? 0.961 6.409 -2.537 1.00 94.56 91 PHE A CA 1
ATOM 726 C C . PHE A 1 91 ? 0.307 7.575 -1.798 1.00 94.56 91 PHE A C 1
ATOM 728 O O . PHE A 1 91 ? 0.106 7.511 -0.581 1.00 94.56 91 PHE A O 1
ATOM 735 N N . ARG A 1 92 ? -0.098 8.615 -2.533 1.00 95.44 92 ARG A N 1
ATOM 736 C CA . ARG A 1 92 ? -0.791 9.768 -1.956 1.00 95.44 92 ARG A CA 1
ATOM 737 C C . ARG A 1 92 ? -2.112 9.373 -1.297 1.00 95.44 92 ARG A C 1
ATOM 739 O O . ARG A 1 92 ? -2.351 9.747 -0.155 1.00 95.44 92 ARG A O 1
ATOM 746 N N . LYS A 1 93 ? -2.945 8.569 -1.969 1.00 96.19 93 LYS A N 1
ATOM 747 C CA . LYS A 1 93 ? -4.228 8.103 -1.409 1.00 96.19 93 LYS A CA 1
ATOM 748 C C . LYS A 1 93 ? -4.047 7.283 -0.137 1.00 96.19 93 LYS A C 1
ATOM 750 O O . LYS A 1 93 ? -4.842 7.428 0.790 1.00 96.19 93 LYS A O 1
ATOM 755 N N . ILE A 1 94 ? -3.029 6.425 -0.087 1.00 96.06 94 ILE A N 1
ATOM 756 C CA . ILE A 1 94 ? -2.705 5.652 1.116 1.00 96.06 94 ILE A CA 1
ATOM 757 C C . ILE A 1 94 ? -2.328 6.607 2.254 1.00 96.06 94 ILE A C 1
ATOM 759 O O . ILE A 1 94 ? -2.890 6.498 3.341 1.00 96.06 94 ILE A O 1
ATOM 763 N N . LYS A 1 95 ? -1.445 7.579 1.995 1.00 95.00 95 LYS A N 1
ATOM 764 C CA . LYS A 1 95 ? -1.020 8.576 2.989 1.00 95.00 95 LYS A CA 1
ATOM 765 C C . LYS A 1 95 ? -2.190 9.404 3.520 1.00 95.00 95 LYS A C 1
ATOM 767 O O . LYS A 1 95 ? -2.349 9.517 4.732 1.00 95.00 95 LYS A O 1
ATOM 772 N N . ASP A 1 96 ? -3.042 9.906 2.630 1.00 95.75 96 ASP A N 1
ATOM 773 C CA . ASP A 1 96 ? -4.242 10.663 2.999 1.00 95.75 96 ASP A CA 1
ATOM 774 C C . ASP A 1 96 ? -5.200 9.800 3.841 1.00 95.75 96 ASP A C 1
ATOM 776 O O . ASP A 1 96 ? -5.740 10.259 4.845 1.00 95.75 96 ASP A O 1
ATOM 780 N N . THR A 1 97 ? -5.360 8.518 3.493 1.00 94.81 97 THR A N 1
ATOM 781 C CA . THR A 1 97 ? -6.208 7.586 4.255 1.00 94.81 97 THR A CA 1
ATOM 782 C C . THR A 1 97 ? -5.644 7.299 5.648 1.00 94.81 97 THR A C 1
ATOM 784 O O . THR A 1 97 ? -6.417 7.212 6.599 1.00 94.81 97 THR A O 1
ATOM 787 N N . LEU A 1 98 ? -4.319 7.182 5.795 1.00 93.69 98 LEU A N 1
ATOM 788 C CA . LEU A 1 98 ? -3.672 7.032 7.104 1.00 93.69 98 LEU A CA 1
ATOM 789 C C . LEU A 1 98 ? -3.916 8.259 7.992 1.00 93.69 98 LEU A C 1
ATOM 791 O O . LEU A 1 98 ? -4.232 8.089 9.163 1.00 93.69 98 LEU A O 1
ATOM 795 N N . ILE A 1 99 ? -3.839 9.472 7.434 1.00 93.50 99 ILE A N 1
ATOM 796 C CA . ILE A 1 99 ? -4.130 10.719 8.165 1.00 93.50 99 ILE A CA 1
ATOM 797 C C . ILE A 1 99 ? -5.601 10.772 8.598 1.00 93.50 99 ILE A C 1
ATOM 799 O O . ILE A 1 99 ? -5.909 11.191 9.710 1.00 93.50 99 ILE A O 1
ATOM 803 N N . ILE A 1 100 ? -6.526 10.354 7.732 1.00 93.06 100 ILE A N 1
ATOM 804 C CA . ILE A 1 100 ? -7.951 10.294 8.081 1.00 93.06 100 ILE A CA 1
ATOM 805 C C . ILE A 1 100 ? -8.175 9.288 9.216 1.00 93.06 100 ILE A C 1
ATOM 807 O O . ILE A 1 100 ? -8.817 9.623 10.203 1.00 93.06 100 ILE A O 1
ATOM 811 N N . LEU A 1 101 ? -7.601 8.085 9.116 1.00 91.06 101 LEU A N 1
ATOM 812 C CA . LEU A 1 101 ? -7.709 7.060 10.158 1.00 91.06 101 LEU A CA 1
ATOM 813 C C . LEU A 1 101 ? -7.115 7.507 11.496 1.00 91.06 101 LEU A C 1
ATOM 815 O O . LEU A 1 101 ? -7.703 7.216 12.530 1.00 91.06 101 LEU A O 1
ATOM 819 N N . GLU A 1 102 ? -5.992 8.225 11.477 1.00 90.44 102 GLU A N 1
ATOM 820 C CA . GLU A 1 102 ? -5.366 8.796 12.673 1.00 90.44 102 GLU A CA 1
ATOM 821 C C . GLU A 1 102 ? -6.271 9.815 13.381 1.00 90.44 102 GLU A C 1
ATOM 823 O O . GLU A 1 102 ? -6.283 9.878 14.606 1.00 90.44 102 GLU A O 1
ATOM 828 N N . ASN A 1 103 ? -7.045 10.594 12.621 1.00 88.44 103 ASN A N 1
ATOM 829 C CA . ASN A 1 103 ? -7.980 11.576 13.174 1.00 88.44 103 ASN A CA 1
ATOM 830 C C . ASN A 1 103 ? -9.333 10.966 13.586 1.00 88.44 103 ASN A C 1
ATOM 832 O O . ASN A 1 103 ? -10.021 11.531 14.436 1.00 88.44 103 ASN A O 1
ATOM 836 N N . ASP A 1 104 ? -9.727 9.849 12.970 1.00 82.88 104 ASP A N 1
ATOM 837 C CA . ASP A 1 104 ? -11.012 9.178 13.198 1.00 82.88 104 ASP A CA 1
ATOM 838 C C . ASP A 1 104 ? -11.016 8.231 14.422 1.00 82.88 104 ASP A C 1
ATOM 840 O O . ASP A 1 104 ? -12.100 7.834 14.866 1.00 82.88 104 ASP A O 1
ATOM 844 N N . LEU A 1 105 ? -9.845 7.821 14.935 1.00 80.62 105 LEU A N 1
ATOM 845 C CA . LEU A 1 105 ? -9.665 6.746 15.935 1.00 80.62 105 LEU A CA 1
ATOM 846 C C . LEU A 1 105 ? -9.049 7.219 17.262 1.00 80.62 105 LEU A C 1
ATOM 848 O O . LEU A 1 105 ? -9.498 6.711 18.319 1.00 80.62 105 LEU A O 1
#

Sequence (105 aa):
MSKHDFESAKTMLDSLKKSFDSNSYEKIGSETEFGKEVASIFSEYKGNPNAKNLDFQYKKLIQIANDIQHLKLANDATLPDWLEEELEAVFRKIKDTLIILENDL

pLDDT: mean 86.56, std 9.65, range [48.19, 96.19]

Foldseek 3Di:
DDPDDLVVLLVQLVVCVVCVVVVNCPDAACVGPNNVSLVVLCVVPVVDVLSVVLNVLSVVLRVLVVVVVVCVVVVVVDDPPVSVVSNVVSSVSNNVSSVVVVVVD

Radius of gyration: 14.08 Å; chains: 1; bounding box: 32×21×44 Å

Secondary structure (DSSP, 8-state):
--SS-HHHHHHHHHHHHHHHHTT-----GGGSHHHHHHHHHHHH-TT-HHHHHHHHHHHHHHHHHHHHHHHHHTT--S--HHHHHHHHHHHHHHHHHHHHHHHH-